Protein AF-A0AAU6DS28-F1 (afdb_monomer)

Radius of gyration: 16.84 Å; Cα contacts (8 Å, |Δi|>4): 158; chains: 1; bounding box: 46×36×41 Å

Nearest PDB structures (foldseek):
  5t8z-assembly1_A  TM=8.707E-01  e=1.157E-04  Burkholderia multivorans ATCC 17616
  5vcp-assembly2_D  TM=8.835E-01  e=2.295E-04  Paraburkholderia xenovorans LB400
  5cp0-assembly1_A  TM=8.558E-01  e=1.827E-04  Xanthomonas oryzae pv. oryzae KACC 10331
  5kob-assembly2_D  TM=8.755E-01  e=2.884E-04  Paraburkholderia xenovorans LB400
  3g5k-assembly1_A  TM=8.794E-01  e=1.630E-04  Homo sapiens

Structure (mmCIF, N/CA/C/O backbone):
data_AF-A0AAU6DS28-F1
#
_entry.id   AF-A0AAU6DS28-F1
#
loop_
_atom_site.group_PDB
_atom_site.id
_atom_site.type_symbol
_atom_site.label_atom_id
_atom_site.label_alt_id
_atom_site.label_comp_id
_atom_site.label_asym_id
_atom_site.label_entity_id
_atom_site.label_seq_id
_atom_site.pdbx_PDB_ins_code
_atom_site.Cartn_x
_atom_site.Cartn_y
_atom_site.Cartn_z
_atom_site.occupancy
_atom_site.B_iso_or_equiv
_atom_site.auth_seq_id
_atom_site.auth_comp_id
_atom_site.auth_asym_id
_atom_site.auth_atom_id
_atom_site.pdbx_PDB_model_num
ATOM 1 N N . MET A 1 1 ? -28.043 -10.899 -19.598 1.00 38.00 1 MET A N 1
ATOM 2 C CA . MET A 1 1 ? -26.898 -11.800 -19.850 1.00 38.00 1 MET A CA 1
ATOM 3 C C . MET A 1 1 ? -25.658 -11.183 -19.214 1.00 38.00 1 MET A C 1
ATOM 5 O O . MET A 1 1 ? -25.189 -10.176 -19.730 1.00 38.00 1 MET A O 1
ATOM 9 N N . PRO A 1 2 ? -25.185 -11.661 -18.053 1.00 36.31 2 PRO A N 1
ATOM 10 C CA . PRO A 1 2 ? -23.991 -11.106 -17.427 1.00 36.31 2 PRO A CA 1
ATOM 11 C C . PRO A 1 2 ? -22.743 -11.611 -18.164 1.00 36.31 2 PRO A C 1
ATOM 13 O O . PRO A 1 2 ? -22.560 -12.814 -18.337 1.00 36.31 2 PRO A O 1
ATOM 16 N N . HIS A 1 3 ? -21.893 -10.691 -18.618 1.00 32.78 3 HIS A N 1
ATOM 17 C CA . HIS A 1 3 ? -20.583 -11.031 -19.168 1.00 32.78 3 HIS A CA 1
ATOM 18 C C . HIS A 1 3 ? -19.700 -11.663 -18.079 1.00 32.78 3 HIS A C 1
ATOM 20 O O . HIS A 1 3 ? -19.700 -11.171 -16.943 1.00 32.78 3 HIS A O 1
ATOM 26 N N . PRO A 1 4 ? -18.914 -12.707 -18.395 1.00 37.06 4 PRO A N 1
ATOM 27 C CA . PRO A 1 4 ? -17.926 -13.228 -17.464 1.00 37.06 4 PRO A CA 1
ATOM 28 C C . PRO A 1 4 ? -16.877 -12.139 -17.213 1.00 37.06 4 PRO A C 1
ATOM 30 O O . PRO A 1 4 ? -16.157 -11.725 -18.123 1.00 37.06 4 PRO A O 1
ATOM 33 N N . ARG A 1 5 ? -16.807 -11.638 -15.974 1.00 36.16 5 ARG A N 1
ATOM 34 C CA . ARG A 1 5 ? -15.708 -10.770 -15.544 1.00 36.16 5 ARG A CA 1
ATOM 35 C C . ARG A 1 5 ? -14.423 -11.585 -15.663 1.00 36.16 5 ARG A C 1
ATOM 37 O O . ARG A 1 5 ? -14.281 -12.611 -15.003 1.00 36.16 5 ARG A O 1
ATOM 44 N N . SER A 1 6 ? -13.523 -11.136 -16.535 1.00 35.19 6 SER A N 1
ATOM 45 C CA . SER A 1 6 ? -12.161 -11.662 -16.645 1.00 35.19 6 SER A CA 1
ATOM 46 C C . SER A 1 6 ? -11.540 -11.729 -15.244 1.00 35.19 6 SER A C 1
ATOM 48 O O . SER A 1 6 ? -11.703 -10.762 -14.489 1.00 35.19 6 SER A O 1
ATOM 50 N N . PRO A 1 7 ? -10.880 -12.833 -14.846 1.00 35.12 7 PRO A N 1
ATOM 51 C CA . PRO A 1 7 ? -10.262 -12.908 -13.534 1.00 35.12 7 PRO A CA 1
ATOM 52 C C . PRO A 1 7 ? -9.226 -11.790 -13.450 1.00 35.12 7 PRO A C 1
ATOM 54 O O . PRO A 1 7 ? -8.262 -11.761 -14.221 1.00 35.12 7 PRO A O 1
ATOM 57 N N . ALA A 1 8 ? -9.457 -10.841 -12.541 1.00 33.97 8 ALA A N 1
ATOM 58 C CA . ALA A 1 8 ? -8.472 -9.838 -12.185 1.00 33.97 8 ALA A CA 1
ATOM 59 C C . ALA A 1 8 ? -7.160 -10.582 -11.934 1.00 33.97 8 ALA A C 1
ATOM 61 O O . ALA A 1 8 ? -7.101 -11.464 -11.078 1.00 33.97 8 ALA A O 1
ATOM 62 N N . ARG A 1 9 ? -6.135 -10.296 -12.745 1.00 32.31 9 ARG A N 1
ATOM 63 C CA . ARG A 1 9 ? -4.794 -10.850 -12.564 1.00 32.31 9 ARG A CA 1
ATOM 64 C C . ARG A 1 9 ? -4.282 -10.321 -11.231 1.00 32.31 9 ARG A C 1
ATOM 66 O O . ARG A 1 9 ? -3.690 -9.249 -11.171 1.00 32.31 9 ARG A O 1
ATOM 73 N N . THR A 1 10 ? -4.577 -11.048 -10.158 1.00 35.31 10 THR A N 1
ATOM 74 C CA . THR A 1 10 ? -4.086 -10.778 -8.816 1.00 35.31 10 THR A CA 1
ATOM 75 C C . THR A 1 10 ? -2.570 -10.697 -8.911 1.00 35.31 10 THR A C 1
ATOM 77 O O . THR A 1 10 ? -1.917 -11.655 -9.328 1.00 35.31 10 THR A O 1
ATOM 80 N N . GLY A 1 11 ? -2.010 -9.528 -8.595 1.00 35.12 11 GLY A N 1
ATOM 81 C CA . GLY A 1 11 ? -0.568 -9.350 -8.508 1.00 35.12 11 GLY A CA 1
ATOM 82 C C . GLY A 1 11 ? -0.025 -10.343 -7.490 1.00 35.12 11 GLY A C 1
ATOM 83 O O . GLY A 1 11 ? -0.261 -10.201 -6.292 1.00 35.12 11 GLY A O 1
ATOM 84 N N . ALA A 1 12 ? 0.653 -11.382 -7.968 1.00 35.75 12 ALA A N 1
ATOM 85 C CA . ALA A 1 12 ? 1.288 -12.363 -7.110 1.00 35.75 12 ALA A CA 1
ATOM 86 C C . ALA A 1 12 ? 2.493 -11.698 -6.434 1.00 35.75 12 ALA A C 1
ATOM 88 O O . ALA A 1 12 ? 3.576 -11.582 -7.009 1.00 35.75 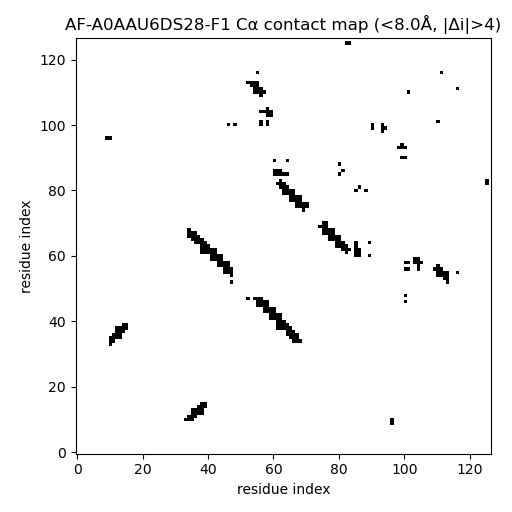12 ALA A O 1
ATOM 89 N N . VAL A 1 13 ? 2.288 -11.239 -5.201 1.00 42.62 13 VAL A N 1
ATOM 90 C CA . VAL A 1 13 ? 3.375 -11.002 -4.254 1.00 42.62 13 VAL A CA 1
ATOM 91 C C . VAL A 1 13 ? 3.919 -12.382 -3.905 1.00 42.62 13 VAL A C 1
ATOM 93 O O . VAL A 1 13 ? 3.200 -13.201 -3.330 1.00 42.62 13 VAL A O 1
ATOM 96 N N . ILE A 1 14 ? 5.164 -12.675 -4.278 1.00 42.47 14 ILE A N 1
ATOM 97 C CA . ILE A 1 14 ? 5.801 -13.937 -3.894 1.00 42.47 14 ILE A CA 1
ATOM 98 C C . ILE A 1 14 ? 6.130 -13.818 -2.404 1.00 42.47 14 ILE A C 1
ATOM 100 O O . ILE A 1 14 ? 7.168 -13.283 -2.006 1.00 42.47 14 ILE A O 1
ATOM 104 N N . GLY A 1 15 ? 5.184 -14.258 -1.576 1.00 34.31 15 GLY A N 1
ATOM 105 C CA . GLY A 1 15 ? 5.372 -14.444 -0.148 1.00 34.31 15 GLY A CA 1
ATOM 106 C C . GLY A 1 15 ? 6.275 -15.647 0.091 1.00 34.31 15 GLY A C 1
ATOM 107 O O . GLY A 1 15 ? 5.990 -16.746 -0.376 1.00 34.31 15 GLY A O 1
ATOM 108 N N . CYS A 1 16 ? 7.366 -15.439 0.824 1.00 31.14 16 CYS A N 1
ATOM 109 C CA . CYS A 1 16 ? 8.185 -16.525 1.349 1.00 31.14 16 CYS A CA 1
ATOM 110 C C . CYS A 1 16 ? 7.315 -17.378 2.303 1.00 31.14 16 CYS A C 1
ATOM 112 O O . CYS A 1 16 ? 6.842 -16.829 3.307 1.00 31.14 16 CYS A O 1
ATOM 114 N N . PRO A 1 17 ? 7.041 -18.670 2.025 1.00 32.09 17 PRO A N 1
ATOM 115 C CA . PRO A 1 17 ? 6.279 -19.504 2.949 1.00 32.09 17 PRO A CA 1
ATOM 116 C C . PRO A 1 17 ? 7.064 -19.682 4.257 1.00 32.09 17 PRO A C 1
ATOM 118 O O . PRO A 1 17 ? 8.289 -19.814 4.264 1.00 32.09 17 PRO A O 1
ATOM 121 N N . ARG A 1 18 ? 6.359 -19.639 5.393 1.00 33.91 18 ARG A N 1
ATOM 122 C CA . ARG A 1 18 ? 6.966 -19.790 6.725 1.00 33.91 18 ARG A CA 1
ATOM 123 C C . ARG A 1 18 ? 7.580 -21.190 6.852 1.00 33.91 18 ARG A C 1
ATOM 125 O O . ARG A 1 18 ? 6.890 -22.162 6.568 1.00 33.91 18 ARG A O 1
ATOM 132 N N . GLY A 1 19 ? 8.822 -21.288 7.339 1.00 34.81 19 GLY A N 1
ATOM 133 C CA . GLY A 1 19 ? 9.368 -22.552 7.859 1.00 34.81 19 GLY A CA 1
ATOM 134 C C . GLY A 1 19 ? 10.736 -23.025 7.352 1.00 34.81 19 GLY A C 1
ATOM 135 O O . GLY A 1 19 ? 11.192 -24.057 7.824 1.00 34.81 19 GLY A O 1
ATOM 136 N N . SER A 1 20 ? 11.437 -22.316 6.460 1.00 34.94 20 SER A N 1
ATOM 137 C CA . SER A 1 20 ? 12.793 -22.724 6.043 1.00 34.94 20 SER A CA 1
ATOM 138 C C . SER A 1 20 ? 13.870 -21.770 6.563 1.00 34.94 20 SER A C 1
ATOM 140 O O . SER A 1 20 ? 13.960 -20.623 6.125 1.00 34.94 20 SER A O 1
ATOM 142 N N . SER A 1 21 ? 14.748 -22.269 7.433 1.00 32.00 21 SER A N 1
ATOM 143 C CA . SER A 1 21 ? 15.959 -21.616 7.965 1.00 32.00 21 SER A CA 1
ATOM 144 C C . SER A 1 21 ? 17.076 -21.401 6.927 1.00 32.00 21 SER A C 1
ATOM 146 O O . SER A 1 21 ? 18.252 -21.303 7.265 1.00 32.00 21 SER A O 1
ATOM 148 N N . ARG A 1 22 ? 16.732 -21.283 5.643 1.00 35.75 22 ARG A N 1
ATOM 149 C CA . ARG A 1 22 ? 17.659 -20.918 4.570 1.00 35.75 22 ARG A CA 1
ATOM 150 C C . ARG A 1 22 ? 17.100 -19.728 3.811 1.00 35.75 22 ARG A C 1
ATOM 152 O O . ARG A 1 22 ? 16.447 -19.856 2.781 1.00 35.75 22 ARG A O 1
ATOM 159 N N . CYS A 1 23 ? 17.400 -18.544 4.330 1.00 37.09 23 CYS A N 1
ATOM 160 C CA . CYS A 1 23 ? 17.362 -17.312 3.561 1.00 37.09 23 CYS A CA 1
ATOM 161 C C . CYS A 1 23 ? 18.508 -17.335 2.536 1.00 37.09 23 CYS A C 1
ATOM 163 O O . CYS A 1 23 ? 19.476 -16.596 2.674 1.00 37.09 23 CYS A O 1
ATOM 165 N N . GLY A 1 24 ? 18.411 -18.179 1.503 1.00 30.67 24 GLY A N 1
ATOM 166 C CA . GLY A 1 24 ? 19.138 -17.912 0.261 1.00 30.67 24 GLY A CA 1
ATOM 167 C C . GLY A 1 24 ? 18.720 -16.525 -0.224 1.00 30.67 24 GLY A C 1
ATOM 168 O O . GLY A 1 24 ? 17.575 -16.138 0.029 1.00 30.67 24 GLY A O 1
ATOM 169 N N . GLY A 1 25 ? 19.640 -15.754 -0.811 1.00 35.47 25 GLY A N 1
ATOM 170 C CA . GLY A 1 25 ? 19.428 -14.372 -1.265 1.00 35.47 25 GLY A CA 1
ATOM 171 C C . GLY A 1 25 ? 18.232 -14.198 -2.219 1.00 35.47 25 GLY A C 1
ATOM 172 O O . GLY A 1 25 ? 17.406 -15.100 -2.362 1.00 35.47 25 GLY A O 1
ATOM 173 N N . PRO A 1 26 ? 18.050 -13.035 -2.867 1.00 46.34 26 PRO A N 1
ATOM 174 C CA . PRO A 1 26 ? 17.059 -12.942 -3.932 1.00 46.34 26 PRO A CA 1
ATOM 175 C C . PRO A 1 26 ? 17.474 -13.928 -5.034 1.00 46.34 26 PRO A C 1
ATOM 177 O O . PRO A 1 26 ? 18.365 -13.644 -5.826 1.00 46.34 26 PRO A O 1
ATOM 180 N N . GLY A 1 27 ? 16.886 -15.128 -5.032 1.00 43.56 27 GLY A N 1
ATOM 181 C CA . GLY A 1 27 ? 16.998 -16.051 -6.149 1.00 43.56 27 GLY A CA 1
ATOM 182 C C . GLY A 1 27 ? 16.510 -15.344 -7.415 1.00 43.56 27 GLY A C 1
ATOM 183 O O . GLY A 1 27 ? 15.690 -14.422 -7.314 1.00 43.56 27 GLY A O 1
ATOM 184 N N . PRO A 1 28 ? 17.025 -15.722 -8.593 1.00 44.19 28 PRO A N 1
ATOM 185 C CA . PRO A 1 28 ? 16.667 -15.060 -9.836 1.00 44.19 28 PRO A CA 1
ATOM 186 C C . PRO A 1 28 ? 15.144 -15.077 -10.015 1.00 44.19 28 PRO A C 1
ATOM 188 O O . PRO A 1 28 ? 14.499 -16.122 -9.920 1.00 44.19 28 PRO A O 1
ATOM 191 N N . LEU A 1 29 ? 14.562 -13.894 -10.224 1.00 50.00 29 LEU A N 1
ATOM 192 C CA . LEU A 1 29 ? 13.143 -13.767 -10.533 1.00 50.00 29 LEU A CA 1
ATOM 193 C C . LEU A 1 29 ? 12.894 -14.353 -11.935 1.00 50.00 29 LEU A C 1
ATOM 195 O O . LEU A 1 29 ? 13.661 -14.054 -12.851 1.00 50.00 29 LEU A O 1
ATOM 199 N N . PRO A 1 30 ? 11.835 -15.153 -12.143 1.00 47.41 30 PRO A N 1
ATOM 200 C CA . PRO A 1 30 ? 11.524 -15.699 -13.460 1.00 47.41 30 PRO A CA 1
ATOM 201 C C . PRO A 1 30 ? 11.156 -14.585 -14.456 1.00 47.41 30 PRO A C 1
ATOM 203 O O . PRO A 1 30 ? 10.373 -13.679 -14.151 1.00 47.41 30 PRO A O 1
ATOM 206 N N . SER A 1 31 ? 11.714 -14.679 -15.662 1.00 46.28 31 SER A N 1
ATOM 207 C CA . SER A 1 31 ? 11.615 -13.734 -16.778 1.00 46.28 31 SER A CA 1
ATOM 208 C C . SER A 1 31 ? 10.255 -13.803 -17.483 1.00 46.28 31 SER A C 1
ATOM 210 O O . SER A 1 31 ? 9.992 -14.673 -18.305 1.00 46.28 31 SER A O 1
ATOM 212 N N . GLY A 1 32 ? 9.359 -12.862 -17.194 1.00 48.72 32 GLY A N 1
ATOM 213 C CA . GLY A 1 32 ? 8.110 -12.719 -17.955 1.00 48.72 32 GLY A CA 1
ATOM 214 C C . GLY A 1 32 ? 7.359 -11.419 -17.633 1.00 48.72 32 GLY A C 1
ATOM 215 O O . GLY A 1 32 ? 7.739 -10.736 -16.677 1.00 48.72 32 GLY A O 1
ATOM 216 N N . PRO A 1 33 ? 6.254 -11.113 -18.324 1.00 44.97 33 PRO A N 1
ATOM 217 C CA . PRO A 1 33 ? 5.650 -9.773 -18.370 1.00 44.97 33 PRO A CA 1
ATOM 218 C C . PRO A 1 33 ? 4.736 -9.403 -17.178 1.00 44.97 33 PRO A C 1
ATOM 220 O O . PRO A 1 33 ? 3.837 -8.579 -17.306 1.00 44.97 33 PRO A O 1
ATOM 223 N N . GLY A 1 34 ? 4.910 -10.021 -16.007 1.00 50.84 34 GLY A N 1
ATOM 224 C CA . GLY A 1 34 ? 4.103 -9.723 -14.816 1.00 50.84 34 GLY A CA 1
ATOM 225 C C . GLY A 1 34 ? 4.751 -8.677 -13.906 1.00 50.84 34 GLY A C 1
ATOM 226 O O . GLY A 1 34 ? 5.965 -8.701 -13.718 1.00 50.84 34 GLY A O 1
ATOM 227 N N . ARG A 1 35 ? 3.941 -7.814 -13.274 1.00 57.38 35 ARG A N 1
ATOM 228 C CA . ARG A 1 35 ? 4.371 -6.975 -12.142 1.00 57.38 35 ARG A CA 1
ATOM 229 C C . ARG A 1 35 ? 4.768 -7.892 -10.981 1.00 57.38 35 ARG A C 1
ATOM 231 O O . ARG A 1 35 ? 3.930 -8.639 -10.479 1.00 57.38 35 ARG A O 1
ATOM 238 N N . ARG A 1 36 ? 6.046 -7.884 -10.593 1.00 62.41 36 ARG A N 1
ATOM 239 C CA . ARG A 1 36 ? 6.621 -8.827 -9.616 1.00 62.41 36 ARG A CA 1
ATOM 240 C C . ARG A 1 36 ? 7.090 -8.094 -8.376 1.00 62.41 36 ARG A C 1
ATOM 242 O O . ARG A 1 36 ? 7.839 -7.125 -8.481 1.00 62.41 36 ARG A O 1
ATOM 249 N N . VAL A 1 37 ? 6.683 -8.614 -7.220 1.00 63.91 37 VAL A N 1
ATOM 250 C CA . VAL A 1 37 ? 7.166 -8.175 -5.913 1.00 63.91 37 VAL A CA 1
ATOM 251 C C . VAL A 1 37 ? 7.639 -9.394 -5.127 1.00 63.91 37 VAL A C 1
ATOM 253 O O . VAL A 1 37 ? 6.842 -10.287 -4.839 1.00 63.91 37 VAL A O 1
ATOM 256 N N . ALA A 1 38 ? 8.926 -9.447 -4.782 1.00 72.31 38 ALA A N 1
ATOM 257 C CA . ALA A 1 38 ? 9.440 -10.390 -3.782 1.00 72.31 38 ALA A CA 1
ATOM 258 C C . ALA A 1 38 ? 9.457 -9.706 -2.416 1.00 72.31 38 ALA A C 1
ATOM 260 O O . ALA A 1 38 ? 9.839 -8.544 -2.356 1.00 72.31 38 ALA A O 1
ATOM 261 N N . ALA A 1 39 ? 9.071 -10.398 -1.342 1.00 76.75 39 ALA A N 1
ATOM 262 C CA . ALA A 1 39 ? 8.864 -9.789 -0.027 1.00 76.75 39 ALA A CA 1
ATOM 263 C C . ALA A 1 39 ? 9.527 -10.580 1.119 1.00 76.75 39 ALA A C 1
ATOM 265 O O . ALA A 1 39 ? 9.521 -11.813 1.117 1.00 76.75 39 ALA A O 1
ATOM 266 N N . ARG A 1 40 ? 10.082 -9.883 2.123 1.00 72.81 40 ARG A N 1
ATOM 267 C CA . ARG A 1 40 ? 10.674 -10.482 3.339 1.00 72.81 40 ARG A CA 1
ATOM 268 C C . ARG A 1 40 ? 10.317 -9.711 4.610 1.00 72.81 40 ARG A C 1
ATOM 270 O O . ARG A 1 40 ? 10.161 -8.490 4.583 1.00 72.81 40 ARG A O 1
ATOM 277 N N . GLY A 1 41 ? 10.247 -10.439 5.729 1.00 79.38 41 GLY A N 1
ATOM 278 C CA . GLY A 1 41 ? 9.824 -9.908 7.031 1.00 79.38 41 GLY A CA 1
ATOM 279 C C . GLY A 1 41 ? 8.360 -9.461 7.027 1.00 79.38 41 GLY A C 1
ATOM 280 O O . GLY A 1 41 ? 7.710 -9.468 5.984 1.00 79.38 41 GLY A O 1
ATOM 281 N N . SER A 1 42 ? 7.816 -9.077 8.181 1.00 84.06 42 SER A N 1
ATOM 282 C CA . SER A 1 42 ? 6.519 -8.398 8.230 1.00 84.06 42 SER A CA 1
ATOM 283 C C . SER A 1 42 ? 6.374 -7.553 9.487 1.00 84.06 42 SER A C 1
ATOM 285 O O . SER A 1 42 ? 6.728 -7.994 10.576 1.00 84.06 42 SER A O 1
ATOM 287 N N . GLU A 1 43 ? 5.801 -6.366 9.331 1.00 89.19 43 GLU A N 1
ATOM 288 C CA . GLU A 1 43 ? 5.487 -5.442 10.412 1.00 89.19 43 GLU A CA 1
ATOM 289 C C . GLU A 1 43 ? 4.087 -4.849 10.209 1.00 89.19 43 GLU A C 1
ATOM 291 O O . GLU A 1 43 ? 3.634 -4.635 9.080 1.00 89.19 43 GLU A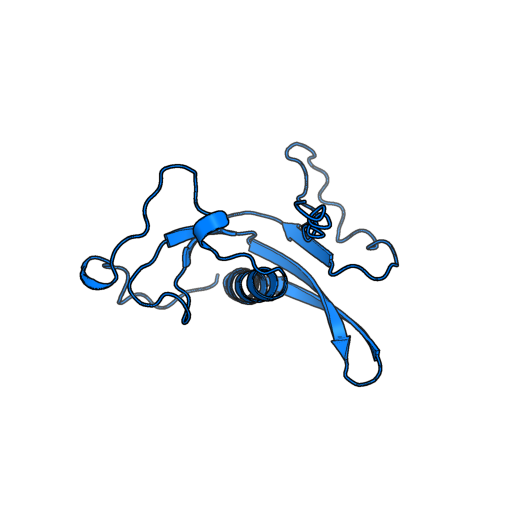 O 1
ATOM 296 N N . ARG A 1 44 ? 3.386 -4.579 11.312 1.00 91.94 44 ARG A N 1
ATOM 297 C CA . ARG A 1 44 ? 2.100 -3.878 11.313 1.00 91.94 44 ARG A CA 1
ATOM 298 C C . ARG A 1 44 ? 2.322 -2.432 11.732 1.00 91.94 44 ARG A C 1
ATOM 300 O O . ARG A 1 44 ? 2.849 -2.201 12.811 1.00 91.94 44 ARG A O 1
ATOM 307 N N . ARG A 1 45 ? 1.904 -1.497 10.886 1.00 91.44 45 ARG A N 1
ATOM 308 C CA . ARG A 1 45 ? 1.860 -0.058 11.169 1.00 91.44 45 ARG A CA 1
ATOM 309 C C . ARG A 1 45 ? 0.626 0.534 10.511 1.00 91.44 45 ARG A C 1
ATOM 311 O O . ARG A 1 45 ? 0.067 -0.087 9.601 1.00 91.44 45 ARG A O 1
ATOM 318 N N . ASP A 1 46 ? 0.216 1.691 10.997 1.00 92.00 46 ASP A N 1
ATOM 319 C CA . ASP A 1 46 ? -0.914 2.420 10.448 1.00 92.00 46 ASP A CA 1
ATOM 320 C C . ASP A 1 46 ? -0.589 2.972 9.056 1.00 92.00 46 ASP A C 1
ATOM 322 O O . ASP A 1 46 ? 0.504 3.479 8.797 1.00 92.00 46 ASP A O 1
ATOM 326 N N . GLU A 1 47 ? -1.550 2.836 8.149 1.00 93.69 47 GLU A N 1
ATOM 327 C CA . GLU A 1 47 ? -1.552 3.424 6.814 1.00 93.69 47 GLU A CA 1
ATOM 328 C C . GLU A 1 47 ? -2.741 4.372 6.673 1.00 93.69 47 GLU A C 1
ATOM 330 O O . GLU A 1 47 ? -3.834 4.117 7.186 1.00 93.69 47 GLU A O 1
ATOM 335 N N . GLY A 1 48 ? -2.512 5.456 5.941 1.00 92.94 48 GLY A N 1
ATOM 336 C CA . GLY A 1 48 ? -3.553 6.283 5.350 1.00 92.94 48 GLY A CA 1
ATOM 337 C C . GLY A 1 48 ? -3.437 6.243 3.831 1.00 92.94 48 GLY A C 1
ATOM 338 O O . GLY A 1 48 ? -2.413 5.824 3.295 1.00 92.94 48 GLY A O 1
ATOM 339 N N . CYS A 1 49 ? -4.481 6.688 3.143 1.00 94.56 49 CYS A N 1
ATOM 340 C CA . CYS A 1 49 ? -4.491 6.841 1.694 1.00 94.56 49 CYS A CA 1
ATOM 341 C C . CYS A 1 49 ? -5.101 8.200 1.358 1.00 94.56 49 CYS A C 1
ATOM 343 O O . CYS A 1 49 ? -6.107 8.579 1.953 1.00 94.56 49 CYS A O 1
ATOM 345 N N . LEU A 1 50 ? -4.540 8.920 0.386 1.00 91.25 50 LEU A N 1
ATOM 346 C CA . LEU A 1 50 ? -5.122 10.194 -0.050 1.00 91.25 50 LEU A CA 1
ATOM 347 C C . LEU A 1 50 ? -6.498 10.017 -0.713 1.00 91.25 50 LEU A C 1
ATOM 349 O O . LEU A 1 50 ? -7.298 10.943 -0.697 1.00 91.25 50 LEU A O 1
ATOM 353 N N . SER A 1 51 ? -6.816 8.826 -1.230 1.00 86.12 51 SER A N 1
ATOM 354 C CA . SER A 1 51 ? -8.156 8.508 -1.745 1.00 86.12 51 SER A CA 1
ATOM 355 C C . SER A 1 51 ? -9.203 8.268 -0.647 1.00 86.12 51 SER A C 1
ATOM 357 O O . SER A 1 51 ? -10.391 8.272 -0.946 1.00 86.12 51 SER A O 1
ATOM 359 N N . PHE A 1 52 ? -8.783 8.037 0.603 1.00 83.75 52 PHE A N 1
ATOM 360 C CA . PHE A 1 52 ? -9.648 7.803 1.768 1.00 83.75 52 PHE A CA 1
ATOM 361 C C . PHE A 1 52 ? -9.007 8.446 2.998 1.00 83.75 52 PHE A C 1
ATOM 363 O O . PHE A 1 52 ? -8.360 7.778 3.810 1.00 83.75 52 PHE A O 1
ATOM 370 N N . PHE A 1 53 ? -9.133 9.769 3.079 1.00 85.56 53 PHE A N 1
ATOM 371 C CA . PHE A 1 53 ? -8.349 10.574 4.007 1.00 85.56 53 PHE A CA 1
ATOM 372 C C . PHE A 1 53 ? -8.757 10.383 5.472 1.00 85.56 53 PHE A C 1
ATOM 374 O O . PHE A 1 53 ? -7.872 10.345 6.329 1.00 85.56 53 PHE A O 1
ATOM 381 N N . ASP A 1 54 ? -10.054 10.196 5.725 1.00 92.25 54 ASP A N 1
ATOM 382 C CA . ASP A 1 54 ? -10.707 10.316 7.041 1.00 92.25 54 ASP A CA 1
ATOM 383 C C . ASP A 1 54 ? -10.361 9.206 8.035 1.00 92.25 54 ASP A C 1
ATOM 385 O O . ASP A 1 54 ? -10.757 9.255 9.195 1.00 92.25 54 ASP A O 1
ATOM 389 N N . VAL A 1 55 ? -9.633 8.174 7.602 1.00 93.19 55 VAL A N 1
ATOM 390 C CA . VAL A 1 55 ? -9.338 7.018 8.446 1.00 93.19 55 VAL A CA 1
ATOM 391 C C . VAL A 1 55 ? -7.891 6.535 8.316 1.00 93.19 55 VAL A C 1
ATOM 393 O O . VAL A 1 55 ? -7.179 6.804 7.341 1.00 93.19 55 VAL A O 1
ATOM 396 N N . ARG A 1 56 ? -7.442 5.782 9.320 1.00 94.00 56 ARG A N 1
ATOM 397 C CA . ARG A 1 56 ? -6.151 5.088 9.374 1.00 94.00 56 ARG A CA 1
ATOM 398 C C . ARG A 1 56 ? -6.370 3.618 9.688 1.00 94.00 56 ARG A C 1
ATOM 400 O O . ARG A 1 56 ? -7.190 3.274 10.528 1.00 94.00 56 ARG A O 1
ATOM 407 N N . GLY A 1 57 ? -5.674 2.725 8.995 1.00 93.81 57 GLY A N 1
ATOM 408 C CA . GLY A 1 57 ? -5.793 1.288 9.247 1.00 93.81 57 GLY A CA 1
ATOM 409 C C . GLY A 1 57 ? -4.458 0.642 9.559 1.00 93.81 57 GLY A C 1
ATOM 410 O O . GLY A 1 57 ? -3.472 0.893 8.873 1.00 93.81 57 GLY A O 1
ATOM 411 N N . LEU A 1 58 ? -4.447 -0.254 10.544 1.00 94.38 58 LEU A N 1
ATOM 412 C CA . LEU A 1 58 ? -3.272 -1.044 10.886 1.00 94.38 58 LEU A CA 1
ATOM 413 C C . LEU A 1 58 ? -3.056 -2.157 9.849 1.00 94.38 58 LEU A C 1
ATOM 415 O O . LEU A 1 58 ? -3.777 -3.159 9.827 1.00 94.38 58 LEU A O 1
ATOM 419 N N . VAL A 1 59 ? -2.030 -2.010 9.010 1.00 95.44 59 VAL A N 1
ATOM 420 C CA . VAL A 1 59 ? -1.786 -2.906 7.870 1.00 95.44 59 VAL A CA 1
ATOM 421 C C . VAL A 1 59 ? -0.490 -3.703 8.057 1.00 95.44 59 VAL A C 1
ATOM 423 O O . VAL A 1 59 ? 0.575 -3.113 8.286 1.00 95.44 59 VAL A O 1
ATOM 426 N N . PRO A 1 60 ? -0.520 -5.045 7.939 1.00 94.19 60 PRO A N 1
ATOM 427 C CA . PRO A 1 60 ? 0.686 -5.855 7.831 1.00 94.19 60 PRO A CA 1
ATOM 428 C C . PRO A 1 60 ? 1.358 -5.644 6.467 1.00 94.19 60 PRO A C 1
ATOM 430 O O . PRO A 1 60 ? 0.768 -5.892 5.418 1.00 94.19 60 PRO A O 1
ATOM 433 N N . ARG A 1 61 ? 2.629 -5.238 6.476 1.00 93.75 61 ARG A N 1
ATOM 434 C CA . ARG A 1 61 ? 3.461 -5.105 5.272 1.00 93.75 61 ARG A CA 1
ATOM 435 C C . ARG A 1 61 ? 4.784 -5.830 5.445 1.00 93.75 61 ARG A C 1
ATOM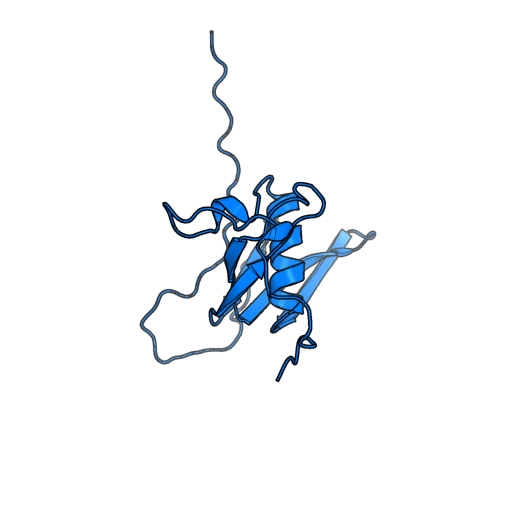 437 O O . ARG A 1 61 ? 5.230 -5.995 6.579 1.00 93.75 61 ARG A O 1
ATOM 444 N N . PRO A 1 62 ? 5.421 -6.266 4.353 1.00 92.94 62 PRO A N 1
ATOM 445 C CA . PRO A 1 62 ? 6.791 -6.741 4.401 1.00 92.94 62 PRO A CA 1
ATOM 446 C C . PRO A 1 62 ? 7.786 -5.622 4.720 1.00 92.94 62 PRO A C 1
ATOM 448 O O . PRO A 1 62 ? 7.630 -4.488 4.264 1.00 92.94 62 PRO A O 1
ATOM 451 N N . LEU A 1 63 ? 8.833 -5.967 5.472 1.00 90.69 63 LEU A N 1
ATOM 452 C CA . LEU A 1 63 ? 9.930 -5.053 5.814 1.00 90.69 63 LEU A CA 1
ATOM 453 C C . LEU A 1 63 ? 10.860 -4.794 4.629 1.00 90.69 63 LEU A C 1
ATOM 455 O O . LEU A 1 63 ? 11.543 -3.779 4.602 1.00 90.69 63 LEU A O 1
ATOM 459 N N . SER A 1 64 ? 10.905 -5.693 3.649 1.00 91.25 64 SER A N 1
ATOM 460 C CA . SER A 1 64 ? 11.623 -5.466 2.400 1.00 91.25 64 SER A CA 1
ATOM 461 C C . SER A 1 64 ? 10.849 -6.015 1.221 1.00 91.25 64 SER A C 1
ATOM 463 O O . SER A 1 64 ? 10.296 -7.115 1.309 1.00 91.25 64 SER A O 1
ATOM 465 N N . ILE A 1 65 ? 10.879 -5.271 0.117 1.00 90.75 65 ILE A N 1
ATOM 466 C CA . ILE A 1 65 ? 10.385 -5.716 -1.178 1.00 90.75 65 ILE A CA 1
ATOM 467 C C . ILE A 1 65 ? 11.400 -5.480 -2.295 1.00 90.75 65 ILE A C 1
ATOM 469 O O . ILE A 1 65 ? 12.210 -4.560 -2.219 1.00 90.75 65 ILE A O 1
ATOM 473 N N . VAL A 1 66 ? 11.331 -6.285 -3.352 1.00 89.25 66 VAL A N 1
ATOM 474 C CA . VAL A 1 66 ? 11.986 -6.014 -4.641 1.00 89.25 66 VAL A CA 1
ATOM 475 C C . VAL A 1 66 ? 10.906 -5.869 -5.694 1.00 89.25 66 VAL A C 1
ATOM 477 O O . VAL A 1 66 ? 10.118 -6.796 -5.859 1.00 89.25 66 VAL A O 1
ATOM 480 N N . VAL A 1 67 ? 10.875 -4.735 -6.390 1.00 87.19 67 VAL A N 1
ATOM 481 C CA . VAL A 1 67 ? 9.877 -4.420 -7.418 1.00 87.19 67 VAL A CA 1
ATOM 482 C C . VAL A 1 67 ? 10.544 -4.402 -8.785 1.00 87.19 67 VAL A C 1
ATOM 484 O O . VAL A 1 67 ? 11.565 -3.737 -8.963 1.00 87.19 67 VAL A O 1
ATOM 487 N N . ALA A 1 68 ? 9.951 -5.122 -9.738 1.00 86.44 68 ALA A N 1
ATOM 488 C CA . ALA A 1 68 ? 10.272 -4.978 -11.152 1.00 86.44 68 ALA A CA 1
ATOM 489 C C . ALA A 1 68 ? 9.451 -3.842 -11.771 1.00 86.44 68 ALA A C 1
ATOM 491 O O . ALA A 1 68 ? 8.226 -3.825 -11.624 1.00 86.44 68 ALA A O 1
ATOM 492 N N . HIS A 1 69 ? 10.114 -2.919 -12.463 1.00 82.69 69 HIS A N 1
ATOM 493 C CA . HIS A 1 69 ? 9.484 -1.787 -13.146 1.00 82.69 69 HIS A CA 1
ATOM 494 C C . HIS A 1 69 ? 10.191 -1.479 -14.467 1.00 82.69 69 HIS A C 1
ATOM 496 O O . HIS A 1 69 ? 11.283 -1.989 -14.721 1.00 82.69 69 HIS A O 1
ATOM 502 N N . SER A 1 70 ? 9.535 -0.696 -15.319 1.00 83.31 70 SER A N 1
ATOM 503 C CA . SER A 1 70 ? 10.037 -0.346 -16.645 1.00 83.31 70 SER A CA 1
ATOM 504 C C . SER A 1 70 ? 10.359 1.138 -16.730 1.00 83.31 70 SER A C 1
ATOM 506 O O . SER A 1 70 ? 9.583 1.970 -16.257 1.00 83.31 70 SER A O 1
ATOM 508 N N . SER A 1 71 ? 11.476 1.453 -17.375 1.00 81.06 71 SER A N 1
ATOM 509 C CA . SER A 1 71 ? 11.815 2.810 -17.794 1.00 81.06 71 SER A CA 1
ATOM 510 C C . SER A 1 71 ? 11.025 3.215 -19.041 1.00 81.06 71 SER A C 1
ATOM 512 O O . SER A 1 71 ? 10.391 2.387 -19.699 1.00 81.06 71 SER A O 1
ATOM 514 N N . LEU A 1 72 ? 11.071 4.506 -19.383 1.00 85.19 72 LEU A N 1
ATOM 515 C CA . LEU A 1 72 ? 10.380 5.060 -20.556 1.00 85.19 72 LEU A CA 1
ATOM 516 C C . LEU A 1 72 ? 10.865 4.459 -21.886 1.00 85.19 72 LEU A C 1
ATOM 518 O O . LEU A 1 72 ? 10.125 4.453 -22.863 1.00 85.19 72 LEU A O 1
ATOM 522 N N . ASP A 1 73 ? 12.086 3.932 -21.911 1.00 86.50 73 ASP A N 1
ATOM 523 C CA . ASP A 1 73 ? 12.682 3.233 -23.053 1.00 86.50 73 ASP A CA 1
ATOM 524 C C . ASP A 1 73 ? 12.291 1.742 -23.135 1.00 86.50 73 ASP A C 1
ATOM 526 O O . ASP A 1 73 ? 12.736 1.030 -24.032 1.00 86.50 73 ASP A O 1
ATOM 530 N N . GLY A 1 74 ? 11.466 1.252 -22.204 1.00 80.50 74 GLY A N 1
ATOM 531 C CA . GLY A 1 74 ? 11.038 -0.145 -22.127 1.00 80.50 74 GLY A CA 1
ATOM 532 C C . GLY A 1 74 ? 12.029 -1.082 -21.429 1.00 80.50 74 GLY A C 1
ATOM 533 O O . GLY A 1 74 ? 11.721 -2.265 -21.251 1.00 80.50 74 GLY A O 1
ATOM 534 N N . SER A 1 75 ? 13.189 -0.590 -20.984 1.00 79.31 75 SER A N 1
ATOM 535 C CA . SER A 1 75 ? 14.130 -1.394 -20.202 1.00 79.31 75 SER A CA 1
ATOM 536 C C . SER A 1 75 ? 13.542 -1.752 -18.831 1.00 79.31 75 SER A C 1
ATOM 538 O O . SER A 1 75 ? 12.796 -0.982 -18.227 1.00 79.31 75 SER A O 1
ATOM 540 N N . THR A 1 76 ? 13.823 -2.968 -18.350 1.00 82.88 76 THR A N 1
ATOM 541 C CA . THR A 1 76 ? 13.311 -3.463 -17.061 1.00 82.88 76 THR A CA 1
ATOM 542 C C . THR A 1 76 ? 14.373 -3.344 -15.979 1.00 82.88 76 THR A C 1
ATOM 544 O O . THR A 1 76 ? 15.494 -3.822 -16.144 1.00 82.88 76 THR A O 1
ATOM 547 N N . HIS A 1 77 ? 13.985 -2.794 -14.833 1.00 81.44 77 HIS A N 1
ATOM 548 C CA . HIS A 1 77 ? 14.834 -2.644 -13.661 1.00 81.44 77 HIS A CA 1
ATOM 549 C C . HIS A 1 77 ? 14.242 -3.356 -12.449 1.00 81.44 77 HIS A C 1
ATOM 551 O O . HIS A 1 77 ? 13.028 -3.516 -12.317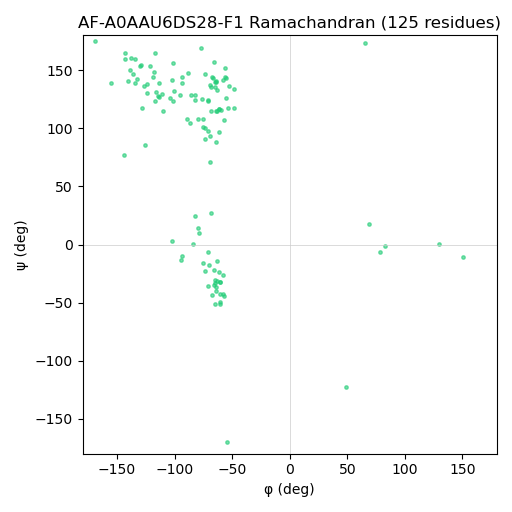 1.00 81.44 77 HIS A O 1
ATOM 557 N N . LEU A 1 78 ? 15.126 -3.756 -11.535 1.00 86.56 78 LEU A N 1
ATOM 558 C CA . LEU A 1 78 ? 14.764 -4.273 -10.221 1.00 86.56 78 LEU A CA 1
ATOM 559 C C . LEU A 1 78 ? 15.238 -3.290 -9.156 1.00 86.56 78 LEU A C 1
ATOM 561 O O . LEU A 1 78 ? 16.419 -2.950 -9.101 1.00 86.56 78 LEU A O 1
ATOM 565 N N . SER A 1 79 ? 14.336 -2.871 -8.275 1.00 86.94 79 SER A N 1
ATOM 566 C CA . SER A 1 79 ? 14.667 -1.979 -7.161 1.00 86.94 79 SER A CA 1
ATOM 567 C C . SER A 1 79 ? 14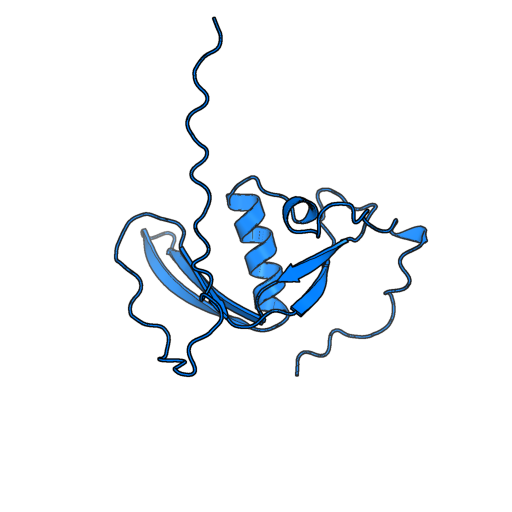.251 -2.602 -5.836 1.00 86.94 79 SER A C 1
ATOM 569 O O . SER A 1 79 ? 13.124 -3.077 -5.691 1.00 86.94 79 SER A O 1
ATOM 571 N N . ARG A 1 80 ? 15.172 -2.614 -4.863 1.00 91.62 80 ARG A N 1
ATOM 572 C CA . ARG A 1 80 ? 14.913 -3.087 -3.498 1.00 91.62 80 ARG A CA 1
ATOM 573 C C . ARG A 1 80 ? 14.551 -1.911 -2.598 1.00 91.62 80 ARG A C 1
ATOM 575 O O . ARG A 1 80 ? 15.331 -0.973 -2.482 1.00 91.62 80 ARG A O 1
ATOM 582 N N . PHE A 1 81 ? 13.438 -2.036 -1.888 1.00 91.31 81 PHE A N 1
ATOM 583 C CA . PHE A 1 81 ? 12.986 -1.093 -0.870 1.00 91.31 81 PHE A CA 1
ATOM 584 C C . PHE A 1 81 ? 12.924 -1.782 0.493 1.00 91.31 81 PHE A C 1
ATOM 586 O O . PHE A 1 81 ? 12.680 -2.991 0.585 1.00 91.31 81 PHE A O 1
ATOM 593 N N . THR A 1 82 ? 13.162 -1.024 1.559 1.00 92.12 82 THR A N 1
ATOM 594 C CA . THR A 1 82 ? 13.165 -1.517 2.942 1.00 92.12 82 THR A CA 1
ATOM 595 C C . THR A 1 82 ? 12.393 -0.575 3.865 1.00 92.12 82 THR A C 1
ATOM 597 O O . THR A 1 82 ? 12.145 0.583 3.525 1.00 92.12 82 THR A O 1
ATOM 600 N N . HIS A 1 83 ? 11.964 -1.096 5.014 1.00 91.00 83 HIS A N 1
ATOM 601 C CA . HIS A 1 83 ? 11.280 -0.380 6.089 1.00 91.00 83 HIS A CA 1
ATOM 602 C C . HIS A 1 83 ? 10.114 0.485 5.576 1.00 91.00 83 HIS A C 1
ATOM 604 O O . HIS A 1 83 ? 9.201 -0.031 4.928 1.00 91.00 83 HIS A O 1
ATOM 610 N N . GLY A 1 84 ? 10.122 1.794 5.832 1.00 90.31 84 GLY A N 1
ATOM 611 C CA . GLY A 1 84 ? 9.058 2.697 5.388 1.00 90.31 84 GLY A CA 1
ATOM 612 C C . GLY A 1 84 ? 8.874 2.753 3.889 1.00 90.31 84 GLY A C 1
ATOM 613 O O . GLY A 1 84 ? 7.745 2.690 3.414 1.00 90.31 84 GLY A O 1
ATOM 614 N N . LEU A 1 85 ? 9.972 2.800 3.133 1.00 94.25 85 LEU A N 1
ATOM 615 C CA . LEU A 1 85 ? 9.898 2.823 1.674 1.00 94.25 85 LEU A CA 1
ATOM 616 C C . LEU A 1 85 ? 9.281 1.533 1.133 1.00 94.25 85 LEU A C 1
ATOM 618 O O . LEU A 1 85 ? 8.497 1.588 0.193 1.00 94.25 85 LEU A O 1
ATOM 622 N N . SER A 1 86 ? 9.563 0.385 1.760 1.00 93.06 86 SER A N 1
ATOM 623 C CA . SER A 1 86 ? 8.889 -0.877 1.424 1.00 93.06 86 SER A CA 1
ATOM 624 C C . SER A 1 86 ? 7.370 -0.751 1.573 1.00 93.06 86 SER A C 1
ATOM 626 O O . SER A 1 86 ? 6.632 -1.159 0.680 1.00 93.06 86 SER A O 1
ATOM 628 N N . ARG A 1 87 ? 6.888 -0.135 2.661 1.00 94.69 87 ARG A N 1
ATOM 629 C CA . ARG A 1 87 ? 5.455 0.109 2.886 1.00 94.69 87 ARG A CA 1
ATOM 630 C C . ARG A 1 87 ? 4.858 1.067 1.858 1.00 94.69 87 ARG A C 1
ATOM 632 O O . ARG A 1 87 ? 3.853 0.712 1.251 1.00 94.69 87 ARG A O 1
ATOM 639 N N . LEU A 1 88 ? 5.480 2.228 1.653 1.00 95.06 88 LEU A N 1
ATOM 640 C CA . LEU A 1 88 ? 4.991 3.252 0.725 1.00 95.06 88 LEU A CA 1
ATOM 641 C C . LEU A 1 88 ? 4.920 2.715 -0.706 1.00 95.06 88 LEU A C 1
ATOM 643 O O . LEU A 1 88 ? 3.875 2.769 -1.338 1.00 95.06 88 LEU A O 1
ATOM 647 N N . VAL A 1 89 ? 5.993 2.091 -1.194 1.00 94.88 89 VAL A N 1
ATOM 648 C CA . VAL A 1 89 ? 6.002 1.523 -2.548 1.00 94.88 89 VAL A CA 1
ATOM 649 C C . VAL A 1 89 ? 4.981 0.391 -2.676 1.00 94.88 89 VAL A C 1
ATOM 651 O O . VAL A 1 89 ? 4.292 0.296 -3.687 1.00 94.88 89 VAL A O 1
ATOM 654 N N . HIS A 1 90 ? 4.834 -0.462 -1.659 1.00 93.81 90 HIS A N 1
ATOM 655 C CA . HIS A 1 90 ? 3.830 -1.526 -1.699 1.00 93.81 90 HIS A CA 1
ATOM 656 C C . HIS A 1 90 ? 2.394 -0.979 -1.720 1.00 93.81 90 HIS A C 1
ATOM 658 O O . HIS A 1 90 ? 1.542 -1.592 -2.356 1.00 93.81 90 HIS A O 1
ATOM 664 N N . HIS A 1 91 ? 2.130 0.152 -1.059 1.00 95.19 91 HIS A N 1
ATOM 665 C CA . HIS A 1 91 ? 0.840 0.843 -1.106 1.00 95.19 91 HIS A CA 1
ATOM 666 C C . HIS A 1 91 ? 0.500 1.277 -2.536 1.00 95.19 91 HIS A C 1
ATOM 668 O O . HIS A 1 91 ? -0.544 0.904 -3.066 1.00 95.19 91 HIS A O 1
ATOM 674 N N . GLU A 1 92 ? 1.426 1.955 -3.212 1.00 94.88 92 GLU A N 1
ATOM 675 C CA . GLU A 1 92 ? 1.203 2.391 -4.596 1.00 94.88 92 GLU A CA 1
ATOM 676 C C . GLU A 1 92 ? 1.095 1.210 -5.572 1.00 94.88 92 GLU A C 1
ATOM 678 O O . GLU A 1 92 ? 0.295 1.217 -6.508 1.00 94.88 92 GLU A O 1
ATOM 683 N N . VAL A 1 93 ? 1.845 0.131 -5.338 1.00 93.00 93 VAL A N 1
ATOM 684 C CA . VAL A 1 93 ? 1.733 -1.095 -6.143 1.00 93.00 93 VAL A CA 1
ATOM 685 C C . VAL A 1 93 ? 0.362 -1.770 -5.994 1.00 93.00 93 VAL A C 1
ATOM 687 O O . VAL A 1 93 ? -0.108 -2.401 -6.952 1.00 93.00 93 VAL A O 1
ATOM 690 N N . ASP A 1 94 ? -0.286 -1.649 -4.833 1.00 93.12 94 ASP A N 1
ATOM 691 C CA . ASP A 1 94 ? -1.663 -2.110 -4.640 1.00 93.12 94 ASP A CA 1
ATOM 692 C C . ASP A 1 94 ? -2.636 -1.264 -5.467 1.00 93.12 94 ASP A C 1
ATOM 694 O O . ASP A 1 94 ? -3.462 -1.837 -6.183 1.00 93.12 94 ASP A O 1
ATOM 698 N N . HIS A 1 95 ? -2.466 0.063 -5.487 1.00 93.31 95 HIS A N 1
ATOM 699 C CA . HIS A 1 95 ? -3.254 0.960 -6.339 1.00 93.31 95 HIS A CA 1
ATOM 700 C C . HIS A 1 95 ? -3.128 0.616 -7.826 1.00 93.31 95 HIS A C 1
ATOM 702 O O . HIS A 1 95 ? -4.139 0.513 -8.521 1.00 93.31 95 HIS A O 1
ATOM 708 N N . LEU A 1 96 ? -1.920 0.306 -8.308 1.00 90.44 96 LEU A N 1
ATOM 709 C CA . LEU A 1 96 ? -1.707 -0.197 -9.675 1.00 90.44 96 LEU A CA 1
ATOM 710 C C . LEU A 1 96 ? -2.393 -1.552 -9.944 1.00 90.44 96 LEU A C 1
ATOM 712 O O . LEU A 1 96 ? -2.440 -2.025 -11.080 1.00 90.44 96 LEU A O 1
ATOM 716 N N . GLY A 1 97 ? -2.845 -2.256 -8.906 1.00 87.62 97 GLY A N 1
ATOM 717 C CA . GLY A 1 97 ? -3.644 -3.480 -8.987 1.00 87.62 97 GLY A CA 1
ATOM 718 C C . GLY A 1 97 ? -5.130 -3.275 -8.725 1.00 87.62 97 GLY A C 1
ATOM 719 O O . GLY A 1 97 ? -5.852 -4.266 -8.702 1.00 87.62 97 GLY A O 1
ATOM 720 N N . GLY A 1 98 ? -5.572 -2.035 -8.506 1.00 90.81 98 GLY A N 1
ATOM 721 C CA . GLY A 1 98 ? -6.941 -1.725 -8.105 1.00 90.81 98 GLY A CA 1
ATOM 722 C C . GLY A 1 98 ? -7.292 -2.176 -6.685 1.00 90.81 98 GLY A C 1
ATOM 723 O O . GLY A 1 98 ? -8.475 -2.280 -6.383 1.00 90.81 98 GLY A O 1
ATOM 724 N N . ALA A 1 99 ? -6.298 -2.458 -5.838 1.00 92.38 99 ALA A N 1
ATOM 725 C CA . ALA A 1 99 ? -6.497 -2.860 -4.451 1.00 92.38 99 ALA A CA 1
ATOM 726 C C . ALA A 1 99 ? -6.219 -1.688 -3.503 1.00 92.38 99 ALA A C 1
ATOM 728 O O . ALA A 1 99 ? -5.279 -0.918 -3.704 1.00 92.38 99 ALA A O 1
ATOM 729 N N . LEU A 1 100 ? -7.013 -1.575 -2.442 1.00 93.19 100 LEU A N 1
ATOM 730 C CA . LEU A 1 100 ? -6.803 -0.596 -1.374 1.00 93.19 100 LEU A CA 1
ATOM 731 C C . LEU A 1 100 ? -6.158 -1.254 -0.153 1.00 93.19 100 LEU A C 1
ATOM 733 O O . LEU A 1 100 ? -6.346 -2.441 0.117 1.00 93.19 100 LEU A O 1
ATOM 737 N N . TYR A 1 101 ? -5.466 -0.464 0.673 1.00 93.69 101 TYR A N 1
ATOM 738 C CA . TYR A 1 101 ? -4.843 -0.975 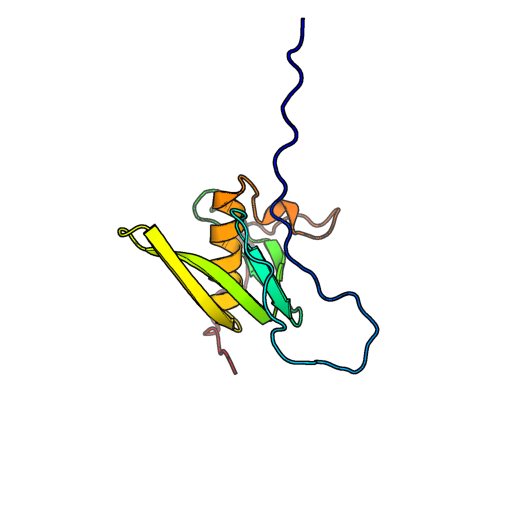1.901 1.00 93.69 101 TYR A CA 1
ATOM 739 C C . TYR A 1 101 ? -5.848 -1.640 2.861 1.00 93.69 101 TYR A C 1
ATOM 741 O O . TYR A 1 101 ? -5.477 -2.524 3.633 1.00 93.69 101 TYR A O 1
ATOM 749 N N . ARG A 1 102 ? -7.130 -1.249 2.806 1.00 92.56 102 ARG A N 1
ATOM 750 C CA . ARG A 1 102 ? -8.210 -1.826 3.624 1.00 92.56 102 ARG A CA 1
ATOM 751 C C . ARG A 1 102 ? -8.403 -3.317 3.361 1.00 92.56 102 ARG A C 1
ATOM 753 O O . ARG A 1 102 ? -8.691 -4.062 4.288 1.00 92.56 102 ARG A O 1
ATOM 760 N N . GLU A 1 103 ? -8.159 -3.768 2.134 1.00 93.12 103 GLU A N 1
ATOM 761 C CA . GLU A 1 103 ? -8.198 -5.190 1.772 1.00 93.12 103 GLU A CA 1
ATOM 762 C C . GLU A 1 103 ? -7.028 -5.978 2.379 1.00 93.12 103 GLU A C 1
ATOM 764 O O . GLU A 1 103 ? -7.068 -7.203 2.462 1.00 93.12 103 GLU A O 1
ATOM 769 N N . ARG A 1 104 ? -5.972 -5.283 2.817 1.00 93.81 104 ARG A N 1
ATOM 770 C CA . ARG A 1 104 ? -4.808 -5.868 3.496 1.00 93.81 104 ARG A CA 1
ATOM 771 C C . ARG A 1 104 ? -4.940 -5.847 5.019 1.00 93.81 104 ARG A C 1
ATOM 773 O O . ARG A 1 104 ? -4.119 -6.466 5.699 1.00 93.81 104 ARG A O 1
ATO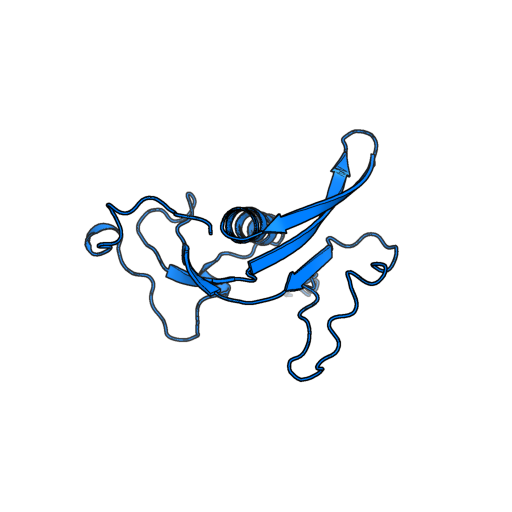M 780 N N . MET A 1 105 ? -5.938 -5.152 5.568 1.00 94.38 105 MET A N 1
ATOM 781 C CA . MET A 1 105 ? -6.225 -5.171 7.002 1.00 94.38 105 MET A CA 1
ATOM 782 C C . MET A 1 105 ? -6.682 -6.567 7.440 1.00 94.38 105 MET A C 1
ATOM 784 O O . MET A 1 105 ? -7.160 -7.377 6.646 1.00 94.38 105 MET A O 1
ATOM 788 N N . ARG A 1 106 ? -6.528 -6.873 8.732 1.00 92.44 106 ARG A N 1
ATOM 789 C CA . ARG A 1 106 ? -7.056 -8.132 9.271 1.00 92.44 106 ARG A CA 1
ATOM 790 C C . ARG A 1 106 ? -8.589 -8.139 9.160 1.00 92.44 106 ARG A C 1
ATOM 792 O O . ARG A 1 106 ? -9.202 -7.110 9.443 1.00 92.44 106 ARG A O 1
ATOM 799 N N . PRO A 1 107 ? -9.213 -9.281 8.818 1.00 91.06 107 PRO A N 1
ATOM 800 C CA . PRO A 1 107 ? -10.667 -9.391 8.780 1.00 91.06 107 PRO A CA 1
ATOM 801 C C . PRO A 1 107 ? -11.304 -8.938 10.097 1.00 91.06 107 PRO A C 1
ATOM 803 O O . PRO A 1 107 ? -10.811 -9.279 11.172 1.00 91.06 107 PRO A O 1
ATOM 806 N N . GLY A 1 108 ? -12.381 -8.158 10.007 1.00 91.94 108 GLY A N 1
ATOM 807 C CA . GLY A 1 108 ? -13.110 -7.637 11.168 1.00 91.94 108 GLY A CA 1
ATOM 808 C C . GLY A 1 108 ? -12.468 -6.431 11.864 1.00 91.94 108 GLY A C 1
ATOM 809 O O . GLY A 1 108 ? -13.100 -5.851 12.742 1.00 91.94 108 GLY A O 1
ATOM 810 N N . VAL A 1 109 ? -11.258 -6.012 11.478 1.00 93.19 109 VAL A N 1
ATOM 811 C CA . VAL A 1 109 ? -10.648 -4.782 12.003 1.00 93.19 109 VAL A CA 1
ATOM 812 C C . VAL A 1 109 ? -11.188 -3.581 11.236 1.00 93.19 109 VAL A C 1
ATOM 814 O O . VAL A 1 109 ? -11.075 -3.518 10.012 1.00 93.19 109 VAL A O 1
ATOM 817 N N . GLN A 1 110 ? -11.749 -2.621 11.967 1.00 93.31 110 GLN A N 1
ATOM 818 C CA . GLN A 1 110 ? -12.190 -1.349 11.404 1.00 93.31 110 GLN A CA 1
ATOM 819 C C . GLN A 1 110 ? -11.049 -0.328 11.411 1.00 93.31 110 GLN A C 1
ATOM 821 O O . GLN A 1 110 ? -10.187 -0.378 12.293 1.00 93.31 110 GLN A O 1
ATOM 826 N N . PRO A 1 111 ? -10.997 0.575 10.420 1.00 93.00 111 PRO A N 1
ATOM 827 C CA . PRO A 1 111 ? -10.026 1.651 10.428 1.00 93.00 111 PRO A CA 1
ATOM 828 C C . PRO A 1 111 ? -10.436 2.708 11.467 1.00 93.00 111 PRO A C 1
ATOM 830 O O . PRO A 1 111 ? -11.619 2.926 11.717 1.00 93.00 111 PRO A O 1
ATOM 833 N N . VAL A 1 112 ? -9.443 3.332 12.087 1.00 92.69 112 VAL A N 1
ATOM 834 C CA . VAL A 1 112 ? -9.602 4.356 13.121 1.00 92.69 112 VAL A CA 1
ATOM 835 C C . VAL A 1 112 ? -9.851 5.706 12.440 1.00 92.69 112 VAL A C 1
ATOM 837 O O . VAL A 1 112 ? -9.059 6.060 11.560 1.00 92.69 112 VAL A O 1
ATOM 840 N N . PRO A 1 113 ? -10.903 6.461 12.803 1.00 92.94 113 PRO A N 1
ATOM 841 C CA . PRO A 1 113 ? -11.097 7.832 12.332 1.00 92.94 113 PRO A CA 1
ATOM 842 C C . PRO A 1 113 ? -9.879 8.707 12.632 1.00 92.94 113 PRO A C 1
ATOM 844 O O . PRO A 1 113 ? -9.234 8.547 13.669 1.00 92.94 113 PRO A O 1
ATOM 847 N N . VAL A 1 114 ? -9.537 9.631 11.736 1.00 89.25 114 VAL A N 1
ATOM 848 C CA . VAL A 1 114 ? -8.374 10.515 11.916 1.00 89.25 114 VAL A CA 1
ATOM 849 C C . VAL A 1 114 ? -8.504 11.366 13.181 1.00 89.25 114 VAL A C 1
ATOM 851 O O . VAL A 1 114 ? -7.501 11.607 13.846 1.00 89.25 114 VAL A O 1
ATOM 854 N N . GLU A 1 115 ? -9.720 11.745 13.564 1.00 87.38 115 GLU A N 1
ATOM 855 C CA . GLU A 1 115 ? -10.022 12.509 14.780 1.00 87.38 115 GLU A CA 1
ATOM 856 C C . GLU A 1 115 ? -9.655 11.738 16.057 1.00 87.38 115 GLU A C 1
ATOM 858 O O . GLU A 1 115 ? -9.263 12.325 17.065 1.00 87.38 115 GLU A O 1
ATOM 863 N N . GLU A 1 116 ? -9.752 10.409 16.009 1.00 86.88 116 GLU A N 1
ATOM 864 C CA . GLU A 1 116 ? -9.413 9.504 17.111 1.00 86.88 116 GLU A CA 1
ATOM 865 C C . GLU A 1 116 ? -7.971 8.983 17.014 1.00 86.88 116 GLU A C 1
ATOM 867 O O . GLU A 1 116 ? -7.429 8.415 17.969 1.00 86.88 116 GLU A O 1
ATOM 872 N N . TYR A 1 117 ? -7.322 9.177 15.864 1.00 82.50 117 TYR A N 1
ATOM 873 C CA . TYR A 1 117 ? -5.987 8.675 15.593 1.00 82.50 117 TYR A CA 1
ATOM 874 C C . TYR A 1 117 ? -4.922 9.481 16.349 1.00 82.50 117 TYR A C 1
ATOM 876 O O . TYR A 1 117 ? -4.455 10.531 15.917 1.00 82.50 117 TYR A O 1
ATOM 884 N N . ARG A 1 118 ? -4.453 8.933 17.474 1.00 74.00 118 ARG A N 1
ATOM 885 C CA . ARG A 1 118 ? -3.427 9.548 18.341 1.00 74.00 118 ARG A CA 1
ATOM 886 C C . ARG A 1 118 ? -1.980 9.390 17.849 1.00 74.00 118 ARG A C 1
ATOM 888 O O . ARG A 1 118 ? -1.046 9.613 18.614 1.00 74.00 118 ARG A O 1
ATOM 895 N N . GLY A 1 119 ? -1.762 8.993 16.595 1.00 64.06 119 GLY A N 1
ATOM 896 C CA . GLY A 1 119 ? -0.425 8.724 16.048 1.00 64.06 119 GLY A CA 1
ATOM 897 C C . GLY A 1 119 ? 0.387 9.963 15.646 1.00 64.06 119 GLY A C 1
ATOM 898 O O . GLY A 1 119 ? 1.421 9.828 14.994 1.00 64.06 119 GLY A O 1
ATOM 899 N N . THR A 1 120 ? -0.058 11.173 15.981 1.00 51.06 120 THR A N 1
ATOM 900 C CA . THR A 1 120 ? 0.627 12.418 15.617 1.00 51.06 120 THR A CA 1
ATOM 901 C C . THR A 1 120 ? 1.649 12.814 16.684 1.00 51.06 120 THR A C 1
ATOM 903 O O . THR A 1 120 ? 1.269 13.260 17.764 1.00 51.06 120 THR A O 1
ATOM 906 N N . GLY A 1 121 ? 2.948 12.680 16.384 1.00 50.72 121 GLY A N 1
ATOM 907 C CA . GLY A 1 121 ? 4.007 13.333 17.173 1.00 50.72 121 GLY A CA 1
ATOM 908 C C . GLY A 1 121 ? 5.366 12.631 17.242 1.00 50.72 121 GLY A C 1
ATOM 909 O O . GLY A 1 121 ? 6.328 13.238 17.700 1.00 50.72 121 GLY A O 1
ATOM 910 N N . GLN A 1 122 ? 5.488 11.381 16.794 1.00 55.00 122 GLN A N 1
ATOM 911 C CA . GLN A 1 122 ? 6.777 10.681 16.740 1.00 55.00 122 GLN A CA 1
ATOM 912 C C . GLN A 1 122 ? 7.265 10.640 15.287 1.00 55.00 122 GLN A C 1
ATOM 914 O O . GLN A 1 122 ? 6.537 10.197 14.396 1.00 55.00 122 GLN A O 1
ATOM 919 N N . ASN A 1 123 ? 8.491 11.110 15.036 1.00 55.28 123 ASN A N 1
ATOM 920 C CA . ASN A 1 123 ? 9.135 10.935 13.735 1.00 55.28 123 ASN A CA 1
ATOM 921 C C . ASN A 1 123 ? 9.237 9.441 13.410 1.00 55.28 123 ASN A C 1
ATOM 923 O O . ASN A 1 123 ? 9.518 8.622 14.285 1.00 55.28 123 ASN A O 1
ATOM 927 N N . TRP A 1 124 ? 9.033 9.085 12.141 1.00 57.44 124 TRP A N 1
ATOM 928 C CA . TRP A 1 124 ? 9.241 7.717 11.680 1.00 57.44 124 TRP A CA 1
ATOM 929 C C . TRP A 1 124 ? 10.740 7.416 11.705 1.00 57.44 124 TRP A C 1
ATOM 931 O O . TRP A 1 124 ? 11.456 7.707 10.749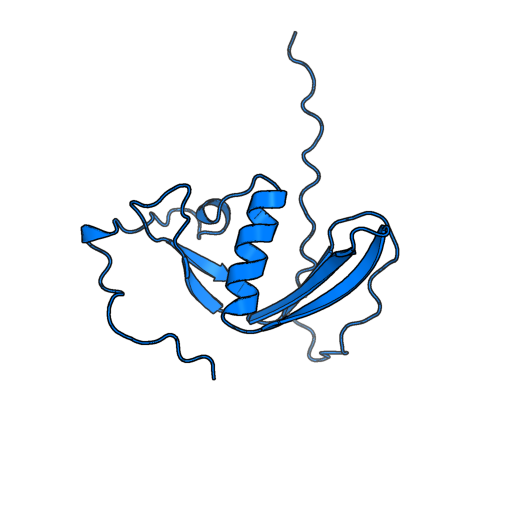 1.00 57.44 124 TRP A O 1
ATOM 941 N N . THR A 1 125 ? 11.231 6.850 12.804 1.00 58.00 125 THR A N 1
ATOM 942 C CA . THR A 1 125 ? 12.603 6.354 12.886 1.00 58.00 125 THR A CA 1
ATOM 943 C C . THR A 1 125 ? 12.665 4.997 12.199 1.00 58.00 125 THR A C 1
ATOM 945 O O . THR A 1 125 ? 12.135 4.000 12.691 1.00 58.00 125 THR A O 1
ATOM 948 N N . TYR A 1 126 ? 13.288 4.970 11.026 1.00 52.44 126 TYR A N 1
ATOM 949 C CA . TYR A 1 126 ? 13.688 3.735 10.367 1.00 52.44 126 TYR A CA 1
ATOM 950 C C . TYR A 1 126 ? 15.072 3.369 10.908 1.00 52.44 126 TYR A C 1
ATOM 952 O O . TYR A 1 126 ? 16.041 4.052 10.585 1.00 52.44 126 TYR A O 1
ATOM 960 N N . GLN A 1 127 ? 15.140 2.367 11.788 1.00 49.19 127 GLN A N 1
ATOM 961 C CA . GLN A 1 127 ? 16.403 1.725 12.172 1.00 49.19 127 GLN A CA 1
ATOM 962 C C . GLN A 1 127 ? 16.707 0.574 11.217 1.00 49.19 127 GLN A C 1
ATOM 964 O O . GLN A 1 127 ? 15.739 -0.113 10.817 1.00 49.19 127 GLN A O 1
#

Secondary structure (DSSP, 8-state):
------------EEEPPTT-S-----PPPP-SSS--EEEE--EEEEEEETTEEEEEEEEEE-SEEEEEEE-TTS-EEEEEEEHHHHHHHHHHHHHTTT--GGGGSPTTPPPEETTT----S------

Sequence (127 aa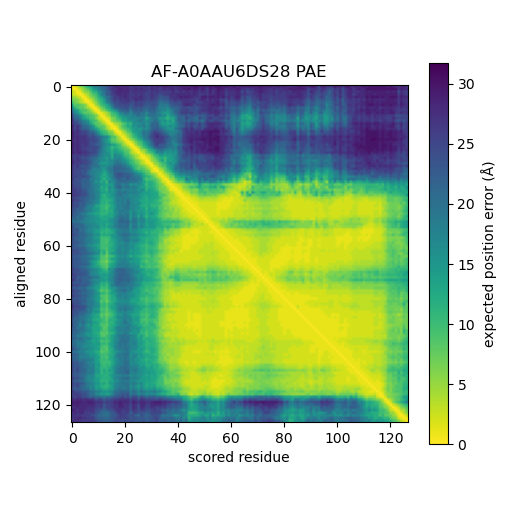):
MPHPRSPARTGAVIGCPRGSSRCGGPGPLPSGPGRRVAARGSERRDEGCLSFFDVRGLVPRPLSIVVAHSSLDGSTHLSRFTHGLSRLVHHEVDHLGGALYRERMRPGVQPVPVEEYRGTGQNWTYQ

Foldseek 3Di:
DDDPDDPQPPQDAPDDDPDDPDCDDPDDDDDDDGWYKHAAAKDWDWDDDPVHHFFIATAIFGQKIWTWDADPVRDIDIDMDGHPRRVVVVQVVCVVSVHHRVVRGDPPDDTGTPVRDPPPDDDPDDD

Solvent-accessible surface area (backbone atoms only — not comparable to full-atom values): 8171 Å² total; per-residue (Å²): 135,86,76,83,75,73,79,78,81,72,71,60,62,50,67,72,74,89,86,69,99,66,84,66,72,90,67,85,76,83,92,65,99,65,72,42,36,44,46,42,71,72,46,72,48,75,43,72,43,89,94,49,65,65,32,32,34,64,28,69,35,37,37,26,32,37,40,54,47,67,50,98,87,67,51,78,47,79,47,79,34,48,51,66,54,17,43,54,54,52,52,54,55,29,50,79,67,78,42,59,71,74,78,54,30,58,88,93,64,76,60,43,44,50,92,73,52,80,78,78,84,72,80,88,79,79,128

pLDDT: mean 72.66, std 23.49, range [30.67, 95.44]

Mean predicted aligned error: 12.17 Å